Protein AF-A0A8B6FF79-F1 (afdb_monomer_lite)

InterPro domains:
  IPR000219 Dbl homology domain [PF00621] (37-132)
  IPR000219 Dbl homology domain [PS50010] (33-129)
  IPR035899 Dbl homology (DH) domain superfamily [G3DSA:1.20.900.10] (8-140)
  IPR035899 Dbl homology (DH) domain superfamily [SSF48065] (24-131)
  IPR051092 FYVE, RhoGEF and PH domain-containing [PTHR12673] (25-128)

Radius of gyration: 29.1 Å; chains: 1; bounding box: 54×32×96 Å

Structure (mmCIF, N/CA/C/O backbone):
data_AF-A0A8B6FF79-F1
#
_entry.id   AF-A0A8B6FF79-F1
#
loop_
_atom_site.group_PDB
_atom_site.id
_atom_site.type_symbol
_atom_site.label_atom_id
_atom_site.label_alt_id
_atom_site.label_comp_id
_atom_site.label_asym_id
_atom_site.label_entity_id
_atom_site.label_seq_id
_atom_site.pdbx_PDB_ins_code
_atom_site.Cartn_x
_atom_site.Cartn_y
_atom_site.Cartn_z
_atom_site.occupancy
_atom_site.B_iso_or_equiv
_atom_site.auth_seq_id
_atom_site.auth_comp_id
_atom_site.auth_asym_id
_atom_site.auth_atom_id
_atom_site.pdbx_PDB_model_num
ATOM 1 N N . MET A 1 1 ? -35.820 20.549 57.969 1.00 59.72 1 MET A N 1
ATOM 2 C CA . MET A 1 1 ? -34.373 20.675 57.682 1.00 59.72 1 MET A CA 1
ATOM 3 C C . MET A 1 1 ? -33.772 19.278 57.604 1.00 59.72 1 MET A C 1
ATOM 5 O O . MET A 1 1 ? -33.928 18.536 58.563 1.00 59.72 1 MET A O 1
ATOM 9 N N . LEU A 1 2 ? -33.159 18.884 56.480 1.00 57.50 2 LEU A N 1
ATOM 10 C CA . LEU A 1 2 ? -32.472 17.585 56.390 1.00 57.50 2 LEU A CA 1
ATOM 11 C C . LEU A 1 2 ? -31.304 17.547 57.382 1.00 57.50 2 LEU A C 1
ATOM 13 O O . LEU A 1 2 ? -30.502 18.480 57.424 1.00 57.50 2 LEU A O 1
ATOM 17 N N . THR A 1 3 ? -31.219 16.475 58.169 1.00 72.69 3 THR A N 1
ATOM 18 C CA . THR A 1 3 ? -30.138 16.265 59.138 1.00 72.69 3 THR A CA 1
ATOM 19 C C . THR A 1 3 ? -28.787 16.165 58.428 1.00 72.69 3 THR A C 1
ATOM 21 O O . THR A 1 3 ? -28.698 15.754 57.268 1.00 72.69 3 THR A O 1
ATOM 24 N N . THR A 1 4 ? -27.711 16.520 59.127 1.00 71.50 4 THR A N 1
ATOM 25 C CA . THR A 1 4 ? -26.344 16.576 58.581 1.00 71.50 4 THR A CA 1
ATOM 26 C C . THR A 1 4 ? -25.912 15.255 57.928 1.00 71.50 4 THR A C 1
ATOM 28 O O . THR A 1 4 ? -25.301 15.266 56.863 1.00 71.50 4 THR A O 1
ATOM 31 N N . ARG A 1 5 ? -26.321 14.108 58.496 1.00 73.19 5 ARG A N 1
ATOM 32 C CA . ARG A 1 5 ? -26.095 12.770 57.914 1.00 73.19 5 ARG A CA 1
ATOM 33 C C . ARG A 1 5 ? -26.855 12.542 56.604 1.00 73.19 5 ARG A C 1
ATOM 35 O O . ARG A 1 5 ? -26.298 11.969 55.674 1.00 73.19 5 ARG A O 1
ATOM 42 N N . SER A 1 6 ? -28.102 13.005 56.513 1.00 82.81 6 SER A N 1
ATOM 43 C CA . SER A 1 6 ? -28.916 12.845 55.302 1.00 82.81 6 SER A CA 1
ATOM 44 C C . SER A 1 6 ? -28.396 13.705 54.151 1.00 82.81 6 SER A C 1
ATOM 46 O O . SER A 1 6 ? -28.402 13.260 53.009 1.00 82.81 6 SER A O 1
ATOM 48 N N . ARG A 1 7 ? -27.896 14.913 54.447 1.00 84.62 7 ARG A N 1
ATOM 49 C CA . ARG A 1 7 ? -27.244 15.778 53.450 1.00 84.62 7 ARG A CA 1
ATOM 50 C C . ARG A 1 7 ? -25.952 15.165 52.911 1.00 84.62 7 ARG A C 1
ATOM 52 O O . ARG A 1 7 ? -25.743 15.177 51.705 1.00 84.62 7 ARG A O 1
ATOM 59 N N . PHE A 1 8 ? -25.118 14.595 53.783 1.00 87.69 8 PHE A N 1
ATOM 60 C CA . PHE A 1 8 ? -23.863 13.960 53.374 1.00 87.69 8 PHE A CA 1
ATOM 61 C C . PHE A 1 8 ? -24.088 12.758 52.441 1.00 87.69 8 PHE A C 1
ATOM 63 O O . PHE A 1 8 ? -23.394 12.620 51.439 1.00 87.69 8 PHE A O 1
ATOM 70 N N . LYS A 1 9 ? -25.101 11.928 52.727 1.00 88.81 9 LYS A N 1
ATOM 71 C CA . LYS A 1 9 ? -25.460 10.777 51.886 1.00 88.81 9 LYS A CA 1
ATOM 72 C C . LYS A 1 9 ? -25.866 11.200 50.468 1.00 88.81 9 LYS A C 1
ATOM 74 O O . LYS A 1 9 ? -25.313 10.681 49.506 1.00 88.81 9 LYS A O 1
ATOM 79 N N . VAL A 1 10 ? -26.757 12.188 50.354 1.00 90.50 10 VAL A N 1
ATOM 80 C CA . VAL A 1 10 ? -27.231 12.707 49.058 1.00 90.50 10 VAL A CA 1
ATOM 81 C C . VAL A 1 10 ? -26.086 13.309 48.238 1.00 90.50 10 VAL A C 1
ATOM 83 O O . VAL A 1 10 ? -25.988 13.057 47.042 1.00 90.50 10 VAL A O 1
ATOM 86 N N . LEU A 1 11 ? -25.182 14.071 48.864 1.00 89.94 11 LEU A N 1
ATOM 87 C CA . LEU A 1 11 ? -24.018 14.633 48.166 1.00 89.94 11 LEU A CA 1
ATOM 88 C C . LEU A 1 11 ? -23.093 13.545 47.607 1.00 89.94 11 LEU A C 1
ATOM 90 O O . LEU A 1 11 ? -22.574 13.695 46.503 1.00 89.94 11 LEU A O 1
ATOM 94 N N . ASN A 1 12 ? -22.905 12.451 48.347 1.00 92.19 12 ASN A N 1
ATOM 95 C CA . ASN A 1 12 ? -22.072 11.340 47.899 1.00 92.19 12 ASN A CA 1
ATOM 96 C C . ASN A 1 12 ? -22.719 10.567 46.736 1.00 92.19 12 ASN A C 1
ATOM 98 O O . ASN A 1 12 ? -22.035 10.234 45.776 1.00 92.19 12 ASN A O 1
ATOM 102 N N . GLU A 1 13 ? -24.035 10.341 46.782 1.00 92.81 13 GLU A N 1
ATOM 103 C CA . GLU A 1 13 ? -24.792 9.711 45.687 1.00 92.81 13 GLU A CA 1
ATOM 104 C C . GLU A 1 13 ? -24.722 10.547 44.399 1.00 92.81 13 GLU A C 1
ATOM 106 O O . GLU A 1 13 ? -24.430 10.012 43.332 1.00 92.81 13 GLU A O 1
ATOM 111 N N . ILE A 1 14 ? -24.885 11.872 44.499 1.00 92.12 14 ILE A N 1
ATOM 112 C CA . ILE A 1 14 ? -24.732 12.794 43.360 1.00 92.12 14 ILE A CA 1
ATOM 113 C C . ILE A 1 14 ? -23.299 12.753 42.807 1.00 92.12 14 ILE A C 1
ATOM 115 O O . ILE A 1 14 ? -23.098 12.780 41.593 1.00 92.12 14 ILE A O 1
ATOM 119 N N . ALA A 1 15 ? -22.284 12.684 43.673 1.00 91.75 15 ALA A N 1
ATOM 120 C CA . ALA A 1 15 ? -20.889 12.593 43.245 1.00 91.75 15 ALA A CA 1
ATOM 121 C C . ALA A 1 15 ? -20.589 11.268 42.523 1.00 91.75 15 ALA A C 1
ATOM 123 O O . ALA A 1 15 ? -19.890 11.272 41.509 1.00 91.75 15 ALA A O 1
ATOM 124 N N . GLN 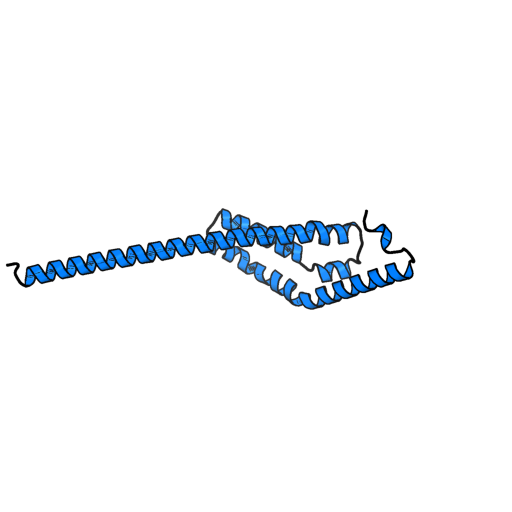A 1 16 ? -21.140 10.152 43.007 1.00 89.88 16 GLN A N 1
ATOM 125 C CA . GLN A 1 16 ? -21.017 8.842 42.364 1.00 89.88 16 GLN A CA 1
ATOM 126 C C . GLN A 1 16 ? -21.705 8.819 40.996 1.00 89.88 16 GLN A C 1
ATOM 128 O O . GLN A 1 16 ? -21.073 8.445 40.012 1.00 89.88 16 GLN A O 1
ATOM 133 N N . GLN A 1 17 ? -22.939 9.319 40.907 1.00 87.12 17 GLN A N 1
ATOM 134 C CA . GLN A 1 17 ? -23.677 9.410 39.644 1.00 87.12 17 GLN A CA 1
ATOM 135 C C . GLN A 1 17 ? -22.966 10.298 38.616 1.00 87.12 17 GLN A C 1
ATOM 137 O O . GLN A 1 17 ? -22.853 9.924 37.451 1.00 87.12 17 GLN A O 1
ATOM 142 N N . ASN A 1 18 ? -22.433 11.448 39.042 1.00 90.56 18 ASN A N 1
ATOM 143 C CA . ASN A 1 18 ? -21.643 12.310 38.164 1.00 90.56 18 ASN A CA 1
ATOM 144 C C . ASN A 1 18 ? -20.379 11.603 37.664 1.00 90.56 18 ASN A C 1
ATOM 146 O O . ASN A 1 18 ? -20.043 11.719 36.489 1.00 90.56 18 ASN A O 1
ATOM 150 N N . LYS A 1 19 ? -19.679 10.860 38.529 1.00 90.88 19 LYS A N 1
ATOM 151 C CA . LYS A 1 19 ? -18.479 10.112 38.139 1.00 90.88 19 LYS A CA 1
ATOM 152 C C . LYS A 1 19 ? -18.802 9.028 37.106 1.00 90.88 19 LYS A C 1
ATOM 154 O O . LYS A 1 19 ? -18.143 8.972 36.076 1.00 90.88 19 LYS A O 1
ATOM 159 N N . GLU A 1 20 ? -19.849 8.240 37.332 1.00 86.94 20 GLU A N 1
ATOM 160 C CA . GLU A 1 20 ? -20.304 7.208 36.390 1.00 86.94 20 GLU A CA 1
ATOM 161 C C . GLU A 1 20 ? -20.744 7.811 35.044 1.00 86.94 20 GLU A C 1
ATOM 163 O O . GLU A 1 20 ? -20.401 7.294 33.978 1.00 86.94 20 GLU A O 1
ATOM 168 N N . GLN A 1 21 ? -21.440 8.951 35.058 1.00 86.69 21 GLN A N 1
ATOM 169 C CA . GLN A 1 21 ? -21.781 9.686 33.835 1.00 86.69 21 GLN A CA 1
ATOM 170 C C . GLN A 1 21 ? -20.541 10.215 33.099 1.00 86.69 21 GLN A C 1
ATOM 172 O O . GLN A 1 21 ? -20.480 10.167 31.872 1.00 86.69 21 GLN A O 1
ATOM 177 N N . ILE A 1 22 ? -19.528 10.703 33.816 1.00 87.56 22 ILE A N 1
ATOM 178 C CA . ILE A 1 22 ? -18.276 11.169 33.207 1.00 87.56 22 ILE A CA 1
ATOM 179 C C . ILE A 1 22 ? -17.497 9.997 32.593 1.00 87.56 22 ILE A C 1
ATOM 181 O O . ILE A 1 22 ? -17.007 10.119 31.465 1.00 87.56 22 ILE A O 1
ATOM 185 N N . ASP A 1 23 ? -17.409 8.863 33.289 1.00 87.44 23 ASP A N 1
ATOM 186 C CA . ASP A 1 23 ? -16.686 7.673 32.828 1.00 87.44 23 ASP A CA 1
ATOM 187 C C . ASP A 1 23 ? -17.352 7.073 31.577 1.00 87.44 23 ASP A C 1
ATOM 189 O O . ASP A 1 23 ? -16.679 6.814 30.576 1.00 87.44 23 ASP A O 1
ATOM 193 N N . THR A 1 24 ? -18.684 6.957 31.567 1.00 89.62 24 THR A N 1
ATOM 194 C CA . THR A 1 24 ? -19.450 6.474 30.399 1.00 89.62 24 THR A CA 1
ATOM 195 C C . THR A 1 24 ? -19.285 7.381 29.179 1.00 89.62 24 THR A C 1
ATOM 197 O O . THR A 1 24 ? -18.956 6.901 28.092 1.00 89.62 24 THR A O 1
ATOM 200 N N . VAL A 1 25 ? -19.406 8.703 29.345 1.00 89.31 25 VAL A N 1
ATOM 201 C CA . VAL A 1 25 ? -19.178 9.675 28.259 1.00 89.31 25 VAL A CA 1
ATOM 202 C C . VAL A 1 25 ? -17.737 9.611 27.738 1.00 89.31 25 VAL A C 1
ATOM 204 O O . VAL A 1 25 ? -17.491 9.816 26.543 1.00 89.31 25 VAL A O 1
ATOM 207 N N . THR A 1 26 ? -16.765 9.339 28.609 1.00 90.81 26 THR A N 1
ATOM 208 C CA . THR A 1 26 ? -15.350 9.224 28.230 1.00 90.81 26 THR A CA 1
ATOM 209 C C . THR A 1 26 ? -15.095 7.963 27.406 1.00 90.81 26 THR A C 1
ATOM 211 O O . THR A 1 26 ? -14.458 8.048 26.351 1.00 90.81 26 THR A O 1
ATOM 214 N N . GLU A 1 27 ? -15.657 6.824 27.809 1.00 91.69 27 GLU A N 1
ATOM 215 C CA . GLU A 1 27 ? -15.562 5.573 27.051 1.00 91.69 27 GLU A CA 1
ATOM 216 C C . GLU A 1 27 ? -16.297 5.651 25.707 1.00 91.69 27 GLU A C 1
ATOM 218 O O . GLU A 1 27 ? -15.749 5.248 24.680 1.00 91.69 27 GLU A O 1
ATOM 223 N N . GLU A 1 28 ? -17.469 6.286 25.639 1.00 92.69 28 GLU A N 1
ATOM 224 C CA . GLU A 1 28 ? -18.151 6.525 24.362 1.00 92.69 28 GLU A CA 1
ATOM 225 C C . GLU A 1 28 ? -17.314 7.377 23.400 1.00 92.69 28 GLU A C 1
ATOM 227 O O . GLU A 1 28 ? -17.248 7.104 22.196 1.00 92.69 28 GLU A O 1
ATOM 232 N N . LYS A 1 29 ? -16.658 8.428 23.909 1.00 94.12 29 LYS A N 1
ATOM 233 C CA . LYS A 1 29 ? -15.752 9.262 23.106 1.00 94.12 29 LYS A CA 1
ATOM 234 C C . LYS A 1 29 ? -14.557 8.451 22.611 1.00 94.12 29 LYS A C 1
ATOM 236 O O . LYS A 1 29 ? -14.173 8.600 21.447 1.00 94.12 29 LYS A O 1
ATOM 241 N N . ARG A 1 30 ? -13.978 7.602 23.462 1.00 94.81 30 ARG A N 1
ATOM 242 C CA . ARG A 1 30 ? -12.867 6.712 23.105 1.00 94.81 30 ARG A CA 1
ATOM 243 C C . ARG A 1 30 ? -13.282 5.718 22.026 1.00 94.81 30 ARG A C 1
ATOM 245 O O . ARG A 1 30 ? -12.571 5.572 21.033 1.00 94.81 30 ARG A O 1
ATOM 252 N N . GLU A 1 31 ? -14.461 5.126 22.159 1.00 94.56 31 GLU A N 1
ATOM 253 C CA . GLU A 1 31 ? -15.003 4.173 21.197 1.00 94.56 31 GLU A CA 1
ATOM 254 C C . GLU A 1 31 ? -15.279 4.821 19.837 1.00 94.56 31 GLU A C 1
ATOM 256 O O . GLU A 1 31 ? -14.917 4.275 18.793 1.00 94.56 31 GLU A O 1
ATOM 261 N N . LYS A 1 32 ? -15.853 6.029 19.829 1.00 95.69 32 LYS A N 1
ATOM 262 C CA . LYS A 1 32 ? -16.064 6.808 18.598 1.00 95.69 32 LYS A CA 1
ATOM 263 C C . LYS A 1 32 ? -14.743 7.112 17.892 1.00 95.69 32 LYS A C 1
ATOM 265 O O . LYS A 1 32 ? -14.654 6.953 16.675 1.00 95.69 32 LYS A O 1
ATOM 270 N N . ARG A 1 33 ? -13.710 7.514 18.642 1.00 95.56 33 ARG A N 1
ATOM 271 C CA . ARG A 1 33 ? -12.364 7.752 18.091 1.00 95.56 33 ARG A CA 1
ATOM 272 C C . ARG A 1 33 ? -11.761 6.475 17.522 1.00 95.56 33 ARG A C 1
ATOM 274 O O . ARG A 1 33 ? -11.266 6.507 16.402 1.00 95.56 33 ARG A O 1
ATOM 281 N N . ARG A 1 34 ? -11.867 5.359 18.246 1.00 94.75 34 ARG A N 1
ATOM 282 C CA . ARG A 1 34 ? -11.402 4.047 17.786 1.00 94.75 34 ARG A CA 1
ATOM 283 C C . ARG A 1 34 ? -12.049 3.683 16.453 1.00 94.75 34 ARG A C 1
ATOM 285 O O . ARG A 1 34 ? -11.336 3.476 15.483 1.00 94.75 34 ARG A O 1
ATOM 292 N N . LYS A 1 35 ? -13.381 3.711 16.362 1.00 94.75 35 LYS A N 1
ATOM 293 C CA . LYS A 1 35 ? -14.107 3.417 15.113 1.00 94.75 35 LYS A CA 1
ATOM 294 C C . LYS A 1 35 ? -13.701 4.331 13.955 1.00 94.75 35 LYS A C 1
ATOM 296 O O . LYS A 1 35 ? -13.625 3.865 12.824 1.00 94.75 35 LYS A O 1
ATOM 301 N N . LYS A 1 36 ? -13.437 5.614 14.227 1.00 96.56 36 LYS A N 1
ATOM 302 C CA . LYS A 1 36 ? -12.969 6.560 13.207 1.00 96.56 36 LYS A CA 1
ATOM 303 C C . LYS A 1 36 ? -11.601 6.156 12.653 1.00 96.56 36 LYS A C 1
ATOM 305 O O . LYS A 1 36 ? -11.473 6.049 11.443 1.00 96.56 36 LYS A O 1
ATOM 310 N N . VAL A 1 37 ? -10.629 5.892 13.527 1.00 95.69 37 VAL A N 1
ATOM 311 C CA . VAL A 1 37 ? -9.268 5.487 13.128 1.00 95.69 37 VAL A CA 1
ATOM 312 C C . VAL A 1 37 ? -9.291 4.172 12.352 1.00 95.69 37 VAL A C 1
ATOM 314 O O . VAL A 1 37 ? -8.634 4.052 11.330 1.00 95.69 37 VAL A O 1
ATOM 317 N N . ILE A 1 38 ? -10.089 3.203 12.808 1.00 94.88 38 ILE A N 1
ATOM 318 C CA . ILE A 1 38 ? -10.263 1.912 12.129 1.00 94.88 38 ILE A CA 1
ATOM 319 C C . ILE A 1 38 ? -10.780 2.103 10.698 1.00 94.88 38 ILE A C 1
ATOM 321 O O . ILE A 1 38 ? -10.266 1.490 9.768 1.00 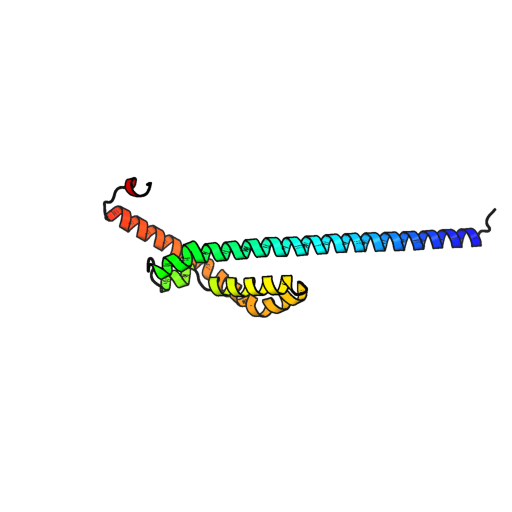94.88 38 ILE A O 1
ATOM 325 N N . ARG A 1 39 ? -11.787 2.964 10.520 1.00 94.94 39 ARG A N 1
ATOM 326 C CA . ARG A 1 39 ? -12.345 3.258 9.198 1.00 94.94 39 ARG A CA 1
ATOM 327 C C . ARG A 1 39 ? -11.328 3.950 8.297 1.00 94.94 39 ARG A C 1
ATOM 329 O O . ARG A 1 39 ? -11.168 3.541 7.158 1.00 94.94 39 ARG A O 1
ATOM 336 N N . GLU A 1 40 ? -10.656 4.971 8.820 1.00 97.12 40 GLU A N 1
ATOM 337 C CA . GLU A 1 40 ? -9.633 5.715 8.085 1.00 97.12 40 GLU A CA 1
ATOM 338 C C . GLU A 1 40 ? -8.524 4.779 7.605 1.00 97.12 40 GLU A C 1
ATOM 340 O O . GLU A 1 40 ? -8.224 4.770 6.419 1.00 97.12 40 GLU A O 1
ATOM 345 N N . LEU A 1 41 ? -8.015 3.915 8.490 1.00 95.69 41 LEU A N 1
ATOM 346 C CA . LEU A 1 41 ? -7.002 2.917 8.153 1.00 95.69 41 LEU A CA 1
ATOM 347 C C . LEU A 1 41 ? -7.443 2.027 6.984 1.00 95.69 41 LEU A C 1
ATOM 349 O O . LEU A 1 41 ? -6.683 1.817 6.043 1.00 95.69 41 LEU A O 1
ATOM 353 N N . PHE A 1 42 ? -8.684 1.545 7.021 1.00 95.00 42 PHE A N 1
ATOM 354 C CA . PHE A 1 42 ? -9.238 0.695 5.972 1.00 95.00 42 PHE A CA 1
ATOM 355 C C . PHE A 1 42 ? -9.385 1.426 4.626 1.00 95.00 42 PHE A C 1
ATOM 357 O O . PHE A 1 42 ? -9.036 0.892 3.572 1.00 95.00 42 PHE A O 1
ATOM 364 N N . GLU A 1 43 ? -9.881 2.663 4.650 1.00 96.12 43 GLU A N 1
ATOM 365 C CA . GLU A 1 43 ? -10.034 3.500 3.454 1.00 96.12 43 GLU A CA 1
ATOM 366 C C . GLU A 1 43 ? -8.673 3.851 2.835 1.00 96.12 43 GLU A C 1
ATOM 368 O O . GLU A 1 43 ? -8.496 3.770 1.611 1.00 96.12 43 GLU A O 1
ATOM 373 N N . THR A 1 44 ? -7.689 4.190 3.670 1.00 97.25 44 THR A N 1
ATOM 374 C CA . THR A 1 44 ? -6.330 4.479 3.211 1.00 97.25 44 THR A CA 1
ATOM 375 C C . THR A 1 44 ? -5.636 3.233 2.673 1.00 97.25 44 THR A C 1
ATOM 377 O O . THR A 1 44 ? -4.965 3.328 1.647 1.00 97.25 44 THR A O 1
ATOM 380 N N . GLU A 1 45 ? -5.855 2.060 3.276 1.00 96.38 45 GLU A N 1
ATOM 381 C CA . GLU A 1 45 ? -5.285 0.797 2.793 1.00 96.38 45 GLU A CA 1
ATOM 382 C C . GLU A 1 45 ? -5.837 0.427 1.413 1.00 96.38 45 GLU A C 1
ATOM 384 O O . GLU A 1 45 ? -5.088 0.098 0.495 1.00 96.38 45 GLU A O 1
ATOM 389 N N . LYS A 1 46 ? -7.152 0.568 1.214 1.00 95.94 46 LYS A N 1
ATOM 390 C CA . LYS A 1 46 ? -7.779 0.339 -0.094 1.00 95.94 46 LYS A CA 1
ATOM 391 C C . LYS A 1 46 ? -7.186 1.246 -1.175 1.00 95.94 46 LYS A C 1
ATOM 393 O O . LYS A 1 46 ? -6.965 0.814 -2.305 1.00 95.94 46 LYS A O 1
ATOM 398 N N . THR A 1 47 ? -6.932 2.503 -0.823 1.00 97.75 47 THR A N 1
ATOM 399 C CA . THR A 1 47 ? -6.313 3.476 -1.730 1.00 97.75 47 THR A CA 1
ATOM 400 C C . THR A 1 47 ? -4.873 3.080 -2.062 1.00 97.75 47 THR A C 1
ATOM 402 O O . THR A 1 47 ? -4.476 3.129 -3.225 1.00 97.75 47 THR A O 1
ATOM 405 N N . TYR A 1 48 ? -4.107 2.631 -1.067 1.00 97.31 48 TYR A N 1
ATOM 406 C CA . TYR A 1 48 ? -2.745 2.137 -1.251 1.00 97.31 48 TYR A CA 1
ATOM 407 C C . TYR A 1 48 ? -2.686 0.908 -2.171 1.00 97.31 48 TYR A C 1
ATOM 409 O O . TYR A 1 48 ? -1.916 0.903 -3.133 1.00 97.31 48 TYR A O 1
ATOM 417 N N . LEU A 1 49 ? -3.555 -0.083 -1.958 1.00 96.94 49 LEU A N 1
ATOM 418 C CA . LEU A 1 49 ? -3.664 -1.264 -2.819 1.00 96.94 49 LEU A CA 1
ATOM 419 C C . LEU A 1 49 ? -4.022 -0.919 -4.261 1.00 96.94 49 LEU A C 1
ATOM 421 O O . LEU A 1 49 ? -3.432 -1.473 -5.188 1.00 96.94 49 LEU A O 1
ATOM 425 N N . ASN A 1 50 ? -4.940 0.028 -4.455 1.00 96.88 50 ASN A N 1
ATOM 426 C CA . ASN A 1 50 ? -5.273 0.526 -5.783 1.00 96.88 50 ASN A CA 1
ATOM 427 C C . ASN A 1 50 ? -4.056 1.185 -6.453 1.00 96.88 50 ASN A C 1
ATOM 429 O O . ASN A 1 50 ? -3.806 0.951 -7.629 1.00 96.88 50 ASN A O 1
ATOM 433 N N . HIS A 1 51 ? -3.250 1.969 -5.728 1.00 97.44 51 HIS A N 1
ATOM 434 C CA . HIS A 1 51 ? -2.021 2.532 -6.298 1.00 97.44 51 HIS A CA 1
ATOM 435 C C . HIS A 1 51 ? -1.021 1.452 -6.720 1.00 97.44 51 HIS A C 1
ATOM 437 O O . HIS A 1 51 ? -0.463 1.540 -7.811 1.00 97.44 51 HIS A O 1
ATOM 443 N N . LEU A 1 52 ? -0.821 0.424 -5.896 1.00 96.81 52 LEU A N 1
ATOM 444 C CA . LEU A 1 52 ? 0.036 -0.710 -6.243 1.00 96.81 52 LEU A CA 1
ATOM 445 C C . LEU A 1 52 ? -0.482 -1.462 -7.481 1.00 96.81 52 LEU A C 1
ATOM 447 O O . LEU A 1 52 ? 0.299 -1.793 -8.371 1.00 96.81 52 LEU A O 1
ATOM 451 N N . GLU A 1 53 ? -1.797 -1.663 -7.589 1.00 95.88 53 GLU A N 1
ATOM 452 C CA . GLU A 1 53 ? -2.421 -2.269 -8.769 1.00 95.88 53 GLU A CA 1
ATOM 453 C C . GLU A 1 53 ? -2.209 -1.416 -10.028 1.00 95.88 53 GLU A C 1
ATOM 455 O O . GLU A 1 53 ? -1.878 -1.951 -11.086 1.00 95.88 53 GLU A O 1
ATOM 460 N N . LEU A 1 54 ? -2.346 -0.090 -9.927 1.00 96.75 54 LEU A N 1
ATOM 461 C CA . LEU A 1 54 ? -2.084 0.827 -11.038 1.00 96.75 54 LEU A CA 1
ATOM 462 C C . LEU A 1 54 ? -0.619 0.765 -11.486 1.00 96.75 54 LEU A C 1
ATOM 464 O O . LEU A 1 54 ? -0.359 0.729 -12.690 1.00 96.75 54 LEU A O 1
ATOM 468 N N . VAL A 1 55 ? 0.325 0.715 -10.539 1.00 95.88 55 VAL A N 1
ATOM 469 C CA . VAL A 1 55 ? 1.753 0.541 -10.845 1.00 95.88 55 VAL A CA 1
ATOM 470 C C . VAL A 1 55 ? 1.975 -0.767 -11.598 1.00 95.88 55 VAL A C 1
ATOM 472 O O . VAL A 1 55 ? 2.615 -0.766 -12.650 1.00 95.88 55 VAL A O 1
ATOM 475 N N . ASN A 1 56 ? 1.389 -1.863 -11.117 1.00 94.00 56 ASN A N 1
ATOM 476 C CA . ASN A 1 56 ? 1.525 -3.158 -11.766 1.00 94.00 56 ASN A CA 1
ATOM 477 C C . ASN A 1 56 ? 0.929 -3.155 -13.187 1.00 94.00 56 ASN A C 1
ATOM 479 O O . ASN A 1 56 ? 1.585 -3.511 -14.165 1.00 94.00 56 ASN A O 1
ATOM 483 N N . LYS A 1 57 ? -0.316 -2.689 -13.318 1.00 94.31 57 LYS A N 1
ATOM 484 C CA . LYS A 1 57 ? -1.094 -2.729 -14.560 1.00 94.31 57 LYS A CA 1
ATOM 485 C C . LYS A 1 57 ? -0.518 -1.854 -15.668 1.00 94.31 57 LYS A C 1
ATOM 487 O O . LYS A 1 57 ? -0.563 -2.253 -16.830 1.00 94.31 57 LYS A O 1
ATOM 492 N N . TYR A 1 58 ? -0.046 -0.655 -15.333 1.00 95.06 58 TYR A N 1
ATOM 493 C CA . TYR A 1 58 ? 0.372 0.332 -16.333 1.00 95.06 58 TYR A CA 1
ATOM 494 C C . TYR A 1 58 ? 1.885 0.427 -16.515 1.00 95.06 58 TYR A C 1
ATOM 496 O O . TYR A 1 58 ? 2.318 0.917 -17.556 1.00 95.06 58 TYR A O 1
ATOM 504 N N . PHE A 1 59 ? 2.684 -0.058 -15.561 1.00 93.25 59 PHE A N 1
ATOM 505 C CA . PHE A 1 59 ? 4.141 0.049 -15.629 1.00 93.25 59 PHE A CA 1
ATOM 506 C C . PHE A 1 59 ? 4.822 -1.314 -15.554 1.00 93.25 59 PHE A C 1
ATOM 508 O O . PHE A 1 59 ? 5.434 -1.713 -16.538 1.00 93.25 59 PHE A O 1
ATOM 515 N N . ASP A 1 60 ? 4.689 -2.047 -14.448 1.00 92.56 60 ASP A N 1
ATOM 516 C CA . ASP A 1 60 ? 5.414 -3.312 -14.238 1.00 92.56 60 ASP A CA 1
ATOM 517 C C . ASP A 1 60 ? 5.129 -4.329 -15.360 1.00 92.56 60 ASP A C 1
ATOM 519 O O . ASP A 1 60 ? 6.028 -4.715 -16.119 1.00 92.56 60 ASP A O 1
ATOM 523 N N . PHE A 1 61 ? 3.851 -4.680 -15.538 1.00 91.88 61 PHE A N 1
ATOM 524 C CA . PHE A 1 61 ? 3.420 -5.677 -16.509 1.00 91.88 61 PHE A CA 1
ATOM 525 C C . PHE A 1 61 ? 3.710 -5.253 -17.958 1.00 91.88 61 PHE A C 1
ATOM 527 O O . PHE A 1 61 ? 4.335 -6.037 -18.676 1.00 91.88 61 PHE A O 1
ATOM 534 N N . PRO A 1 62 ? 3.346 -4.039 -18.428 1.00 92.81 62 PRO A N 1
ATOM 535 C CA . PRO A 1 62 ? 3.631 -3.637 -19.804 1.00 92.81 62 PRO A CA 1
ATOM 536 C C . PRO A 1 62 ? 5.126 -3.519 -20.113 1.00 92.81 62 PRO A C 1
ATOM 538 O O . PRO A 1 62 ? 5.526 -3.849 -21.229 1.00 92.81 62 PRO A O 1
ATOM 541 N N . LEU A 1 63 ? 5.956 -3.069 -19.164 1.00 90.81 63 LEU A N 1
ATOM 542 C CA . LEU A 1 63 ? 7.403 -2.953 -19.378 1.00 90.81 63 LEU A CA 1
ATOM 543 C C . LEU A 1 63 ? 8.064 -4.326 -19.502 1.00 90.81 63 LEU A C 1
ATOM 545 O O . LEU A 1 63 ? 8.938 -4.500 -20.355 1.00 90.81 63 LEU A O 1
ATOM 549 N N . ARG A 1 64 ? 7.620 -5.298 -18.698 1.00 88.88 64 ARG A N 1
ATOM 550 C CA . ARG A 1 64 ? 8.107 -6.678 -18.751 1.00 88.88 64 ARG A CA 1
ATOM 551 C C . ARG A 1 64 ? 7.602 -7.426 -19.981 1.00 88.88 64 ARG A C 1
ATOM 553 O O . ARG A 1 64 ? 8.395 -8.020 -20.703 1.00 88.88 64 ARG A O 1
ATOM 560 N N . PHE A 1 65 ? 6.296 -7.376 -20.246 1.00 90.81 65 PHE A N 1
ATOM 561 C CA . PHE A 1 65 ? 5.653 -8.120 -21.335 1.00 90.81 65 PHE A CA 1
ATOM 562 C C . PHE A 1 65 ? 6.128 -7.667 -22.719 1.00 90.81 65 PHE A C 1
ATOM 564 O O . PHE A 1 65 ? 6.378 -8.498 -23.587 1.00 90.81 65 PHE A O 1
ATOM 571 N N . ASN A 1 66 ? 6.290 -6.356 -22.920 1.00 90.06 66 ASN A N 1
ATOM 572 C CA . ASN A 1 66 ? 6.775 -5.803 -24.187 1.00 90.06 66 ASN A CA 1
ATOM 573 C C . ASN A 1 66 ? 8.313 -5.779 -24.282 1.00 90.06 66 ASN A C 1
ATOM 575 O O . ASN A 1 66 ? 8.845 -5.229 -25.245 1.00 90.06 66 ASN A O 1
ATOM 579 N N . CYS A 1 67 ? 9.024 -6.323 -23.284 1.00 86.25 67 CYS A N 1
ATOM 580 C CA . CYS A 1 67 ? 10.487 -6.335 -23.200 1.00 86.25 67 CYS A CA 1
ATOM 581 C C . CYS A 1 67 ? 11.124 -4.951 -23.442 1.00 86.25 67 CYS A C 1
ATOM 583 O O . CYS A 1 67 ? 12.158 -4.838 -24.099 1.00 86.25 67 CYS A O 1
ATOM 585 N N . LEU A 1 68 ? 10.493 -3.888 -22.925 1.00 84.56 68 LEU A N 1
ATOM 586 C CA . LEU A 1 68 ? 10.932 -2.502 -23.151 1.00 84.56 68 LEU A CA 1
ATOM 587 C C . LEU A 1 68 ? 12.204 -2.162 -22.376 1.00 84.56 68 LEU A C 1
ATOM 589 O O . LEU A 1 68 ? 12.940 -1.253 -22.754 1.00 84.56 68 LEU A O 1
ATOM 593 N N . ILE A 1 69 ? 12.456 -2.893 -21.293 1.00 87.06 69 ILE A N 1
ATOM 594 C CA . ILE A 1 69 ? 13.667 -2.786 -20.492 1.00 87.06 69 ILE A CA 1
ATOM 595 C C . ILE A 1 69 ? 14.218 -4.186 -20.195 1.00 87.06 69 ILE A C 1
ATOM 597 O O . ILE A 1 69 ? 13.442 -5.135 -20.073 1.00 87.06 69 ILE A O 1
ATOM 601 N N . PRO A 1 70 ? 15.545 -4.334 -20.047 1.00 89.75 70 PRO A N 1
ATOM 602 C CA . PRO A 1 70 ? 16.150 -5.592 -19.625 1.00 89.75 70 PRO A CA 1
ATOM 603 C C . PRO A 1 70 ? 15.637 -6.068 -18.257 1.00 89.75 70 PRO A C 1
ATOM 605 O O . PRO A 1 70 ? 15.489 -5.259 -17.337 1.00 89.75 70 PRO A O 1
ATOM 608 N N . ASP A 1 71 ? 15.466 -7.381 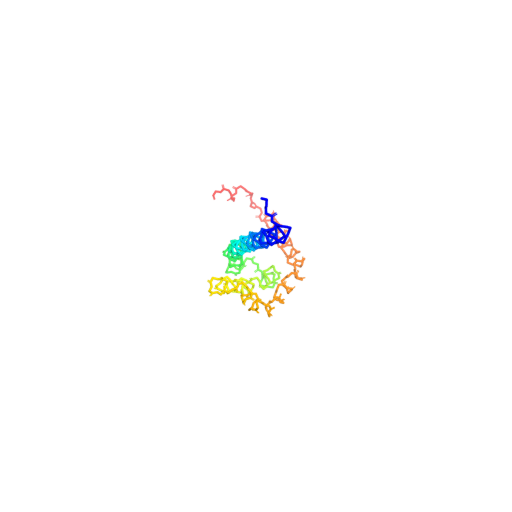-18.082 1.00 89.88 71 ASP A N 1
ATOM 609 C CA . ASP A 1 71 ? 14.933 -7.983 -16.846 1.00 89.88 71 ASP A CA 1
ATOM 610 C C . ASP A 1 71 ? 15.724 -7.603 -15.582 1.00 89.88 71 ASP A C 1
ATOM 612 O O . ASP A 1 71 ? 15.159 -7.437 -14.500 1.00 89.88 71 ASP A O 1
ATOM 616 N N . ASN A 1 72 ? 17.044 -7.424 -15.701 1.00 90.88 72 ASN A N 1
ATOM 617 C CA . ASN A 1 72 ? 17.897 -7.006 -14.586 1.00 90.88 72 ASN A CA 1
ATOM 618 C C . ASN A 1 72 ? 17.645 -5.551 -14.157 1.00 90.88 72 ASN A C 1
ATOM 620 O O . ASN A 1 72 ? 17.850 -5.222 -12.991 1.00 90.88 72 ASN A O 1
ATOM 624 N N . ILE A 1 73 ? 17.244 -4.678 -15.084 1.00 91.00 73 ILE A N 1
ATOM 625 C CA . ILE A 1 73 ? 16.860 -3.291 -14.802 1.00 91.00 73 ILE A CA 1
ATOM 626 C C . ILE A 1 73 ? 15.426 -3.260 -14.282 1.00 91.00 73 ILE A C 1
ATOM 628 O O . ILE A 1 73 ? 15.179 -2.637 -13.255 1.00 91.00 73 ILE A O 1
ATOM 632 N N . HIS A 1 74 ? 14.518 -4.005 -14.912 1.00 93.06 74 HIS A N 1
ATOM 633 C CA . HIS A 1 74 ? 13.140 -4.179 -14.451 1.00 93.06 74 HIS A CA 1
ATOM 634 C C . HIS A 1 74 ? 13.081 -4.613 -12.980 1.00 93.06 74 HIS A C 1
ATOM 636 O O . HIS A 1 74 ? 12.508 -3.909 -12.148 1.00 93.06 74 HIS A O 1
ATOM 642 N N . SER A 1 75 ? 13.801 -5.683 -12.633 1.00 92.19 75 SER A N 1
ATOM 643 C CA . SER A 1 75 ? 13.859 -6.208 -11.263 1.00 92.19 75 SER A CA 1
ATOM 644 C C . SER A 1 75 ? 14.455 -5.208 -10.267 1.00 92.19 75 SER A C 1
ATOM 646 O O . SER A 1 75 ? 14.097 -5.220 -9.094 1.00 92.19 75 SER A O 1
ATOM 648 N N . LYS A 1 76 ? 15.361 -4.321 -10.704 1.00 93.06 76 LYS A N 1
ATOM 649 C CA . LYS A 1 76 ? 15.904 -3.252 -9.850 1.00 93.06 76 LYS A CA 1
ATOM 650 C C . LYS A 1 76 ? 14.908 -2.124 -9.625 1.00 93.06 76 LYS A C 1
ATOM 652 O O . LYS A 1 76 ? 14.949 -1.518 -8.563 1.00 93.06 76 LYS A O 1
ATOM 657 N N . ILE A 1 77 ? 14.064 -1.824 -10.607 1.00 93.88 77 ILE A N 1
ATOM 658 C CA . ILE A 1 77 ? 13.084 -0.738 -10.535 1.00 93.88 77 ILE A CA 1
ATOM 659 C C . ILE A 1 77 ? 11.892 -1.154 -9.669 1.00 93.88 77 ILE A C 1
ATOM 661 O O . ILE A 1 77 ? 11.531 -0.434 -8.742 1.00 93.88 77 ILE A O 1
ATOM 665 N N . PHE A 1 78 ? 11.306 -2.318 -9.953 1.00 94.38 78 PHE A N 1
ATOM 666 C CA . PHE A 1 78 ? 10.086 -2.788 -9.288 1.00 94.38 78 PHE A CA 1
ATOM 667 C C . PHE A 1 78 ? 10.364 -3.647 -8.050 1.00 94.38 78 PHE A C 1
ATOM 669 O O . PHE A 1 78 ? 9.521 -3.732 -7.158 1.00 94.38 78 PHE A O 1
ATOM 676 N N . GLY A 1 79 ? 11.555 -4.243 -7.935 1.00 93.94 79 GLY A N 1
ATOM 677 C CA . GLY A 1 79 ? 11.947 -5.021 -6.762 1.00 93.94 79 GLY A CA 1
ATOM 678 C C . GLY A 1 79 ? 10.932 -6.113 -6.428 1.00 93.94 79 GLY A C 1
ATOM 679 O O . GLY A 1 79 ? 10.552 -6.916 -7.274 1.00 93.94 79 GLY A O 1
ATOM 680 N N . ASN A 1 80 ? 10.491 -6.132 -5.174 1.00 94.44 80 ASN A N 1
ATOM 681 C CA . ASN A 1 80 ? 9.485 -7.054 -4.654 1.00 94.44 80 ASN A CA 1
ATOM 682 C C . ASN A 1 80 ? 8.101 -6.398 -4.463 1.00 94.44 80 ASN A C 1
ATOM 684 O O . ASN A 1 80 ? 7.370 -6.768 -3.543 1.00 94.44 80 ASN A O 1
ATOM 688 N N . ILE A 1 81 ? 7.735 -5.421 -5.301 1.00 94.44 81 ILE A N 1
ATOM 689 C CA . ILE A 1 81 ? 6.458 -4.697 -5.185 1.00 94.44 81 ILE A CA 1
ATOM 690 C C . ILE A 1 81 ? 5.227 -5.607 -5.331 1.00 94.44 81 ILE A C 1
ATOM 692 O O . ILE A 1 81 ? 4.237 -5.403 -4.632 1.00 94.44 81 ILE A O 1
ATOM 696 N N . GLU A 1 82 ? 5.305 -6.649 -6.164 1.00 92.62 82 GLU A N 1
ATOM 697 C CA . GLU A 1 82 ? 4.235 -7.643 -6.337 1.00 92.62 82 GLU A CA 1
ATOM 698 C C . GLU A 1 82 ? 3.949 -8.392 -5.025 1.00 92.62 82 GLU A C 1
ATOM 700 O O . GLU A 1 82 ? 2.806 -8.472 -4.584 1.00 92.62 82 GLU A O 1
ATOM 705 N N . GLN A 1 83 ? 5.000 -8.829 -4.322 1.00 94.94 83 GLN A N 1
ATOM 706 C CA . GLN A 1 83 ? 4.876 -9.498 -3.019 1.00 94.94 83 GLN A CA 1
ATOM 707 C C . GLN A 1 83 ? 4.283 -8.565 -1.957 1.00 94.94 83 GLN A C 1
ATOM 709 O O . GLN A 1 83 ? 3.499 -8.991 -1.111 1.00 94.94 83 GLN A O 1
ATOM 714 N N . ILE A 1 84 ? 4.651 -7.279 -1.995 1.00 96.56 84 ILE A N 1
ATOM 715 C CA . ILE A 1 84 ? 4.049 -6.266 -1.126 1.00 96.56 84 ILE A CA 1
ATOM 716 C C . ILE A 1 84 ? 2.552 -6.164 -1.428 1.00 96.56 84 ILE A C 1
ATOM 718 O O . ILE A 1 84 ? 1.747 -6.211 -0.500 1.00 96.56 84 ILE A O 1
ATOM 722 N N . TRP A 1 85 ? 2.150 -6.078 -2.695 1.00 95.94 85 TRP A N 1
ATOM 723 C CA . TRP A 1 85 ? 0.736 -6.028 -3.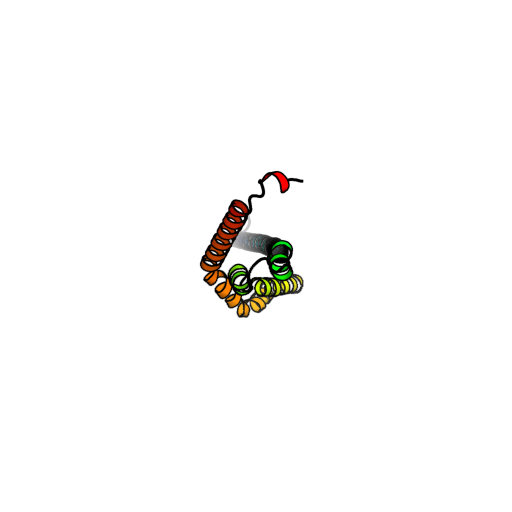067 1.00 95.94 85 TRP A CA 1
ATOM 724 C C . TRP A 1 85 ? -0.050 -7.251 -2.571 1.00 95.94 85 TRP A C 1
ATOM 726 O O . TRP A 1 85 ? -1.096 -7.078 -1.946 1.00 95.94 85 TRP A O 1
ATOM 736 N N . GLU A 1 86 ? 0.468 -8.467 -2.754 1.00 95.06 86 GLU A N 1
ATOM 737 C CA . GLU A 1 86 ? -0.183 -9.707 -2.298 1.00 95.06 86 GLU A CA 1
ATOM 738 C C . GLU A 1 86 ? -0.400 -9.739 -0.778 1.00 95.06 86 GLU A C 1
ATOM 740 O O . GLU A 1 86 ? -1.488 -10.076 -0.294 1.00 95.06 86 GLU A O 1
ATOM 745 N N . VAL A 1 87 ? 0.620 -9.347 -0.011 1.00 96.25 87 VAL A N 1
ATOM 746 C CA . VAL A 1 87 ? 0.542 -9.315 1.453 1.00 96.25 87 VAL A CA 1
ATOM 747 C C . VAL A 1 87 ? -0.465 -8.269 1.928 1.00 96.25 87 VAL A C 1
ATOM 749 O O . VAL A 1 87 ? -1.270 -8.564 2.814 1.00 96.25 87 VAL A O 1
ATOM 752 N N . ASN A 1 88 ? -0.477 -7.073 1.331 1.00 96.00 88 ASN A N 1
ATOM 753 C CA . ASN A 1 88 ? -1.448 -6.032 1.693 1.00 96.00 88 ASN A CA 1
ATOM 754 C C . ASN A 1 88 ? -2.876 -6.412 1.288 1.00 96.00 88 ASN A C 1
ATOM 756 O O . ASN A 1 88 ? -3.821 -6.119 2.017 1.00 96.00 88 ASN A O 1
ATOM 760 N N . LYS A 1 89 ? -3.053 -7.117 0.166 1.00 95.75 89 LYS A N 1
ATOM 761 C CA . LYS A 1 89 ? -4.366 -7.614 -0.253 1.00 95.75 89 LYS A CA 1
ATOM 762 C C . LYS A 1 89 ? -4.911 -8.596 0.779 1.00 95.75 89 LYS A C 1
ATOM 764 O O . LYS A 1 89 ? -6.047 -8.468 1.225 1.00 95.75 89 LYS A O 1
ATOM 769 N N . THR A 1 90 ? -4.057 -9.507 1.233 1.00 95.00 90 THR A N 1
ATOM 770 C CA . THR A 1 90 ? -4.412 -10.458 2.286 1.00 95.00 90 THR A CA 1
ATOM 771 C C . THR A 1 90 ? -4.694 -9.741 3.615 1.00 95.00 90 THR A C 1
ATOM 773 O O . THR A 1 90 ? -5.666 -10.054 4.298 1.00 95.00 90 THR A O 1
ATOM 776 N N . LEU A 1 91 ? -3.903 -8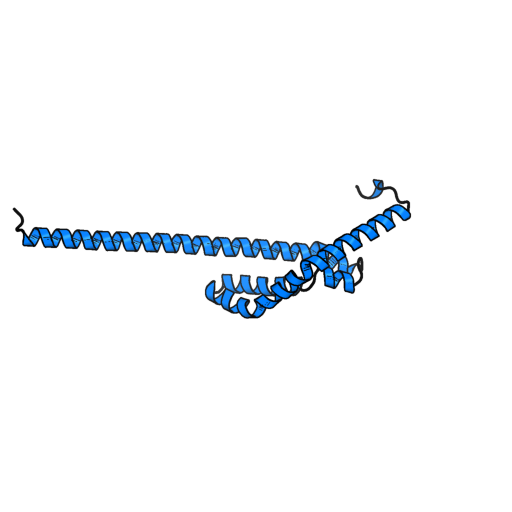.722 3.974 1.00 95.31 91 LEU A N 1
ATOM 777 C CA . LEU A 1 91 ? -4.163 -7.862 5.136 1.00 95.31 91 LEU A CA 1
ATOM 778 C C . LEU A 1 91 ? -5.546 -7.197 5.057 1.00 95.31 91 LEU A C 1
ATOM 780 O O . LEU A 1 91 ? -6.265 -7.188 6.057 1.00 95.31 91 LEU A O 1
ATOM 784 N N . GLN A 1 92 ? -5.926 -6.655 3.897 1.00 94.69 92 GLN A N 1
ATOM 785 C CA . GLN A 1 92 ? -7.242 -6.051 3.687 1.00 94.69 92 GLN A CA 1
ATOM 786 C C . GLN A 1 92 ? -8.364 -7.066 3.934 1.00 94.69 92 GLN A C 1
ATOM 788 O O . GLN A 1 92 ? -9.286 -6.766 4.691 1.00 94.69 92 GLN A O 1
ATOM 793 N N . GLU A 1 93 ? -8.249 -8.277 3.386 1.00 94.00 93 GLU A N 1
ATOM 794 C CA . GLU A 1 93 ? -9.207 -9.367 3.614 1.00 94.00 93 GLU A CA 1
ATOM 795 C C . GLU A 1 93 ? -9.321 -9.719 5.111 1.00 94.00 93 GLU A C 1
ATOM 797 O O . GLU A 1 93 ? -10.426 -9.842 5.649 1.00 94.00 93 GLU A O 1
ATOM 802 N N . TYR A 1 94 ? -8.196 -9.793 5.833 1.00 94.12 94 TYR A N 1
ATOM 803 C CA . TYR A 1 94 ? -8.203 -10.009 7.284 1.00 94.12 94 TYR A CA 1
ATOM 804 C C . TYR A 1 94 ? -8.842 -8.850 8.057 1.00 94.12 94 TYR A C 1
ATOM 806 O O . TYR A 1 94 ? -9.521 -9.098 9.057 1.00 94.12 94 TYR A O 1
ATOM 814 N N . MET A 1 95 ? -8.655 -7.600 7.628 1.00 92.50 95 MET A N 1
ATOM 815 C CA . MET A 1 95 ? -9.286 -6.440 8.266 1.00 92.50 95 MET A CA 1
ATOM 816 C C . MET A 1 95 ? -10.808 -6.415 8.081 1.00 92.50 95 MET A C 1
ATOM 818 O O . MET A 1 95 ? -11.499 -5.882 8.947 1.00 92.50 95 MET A O 1
ATOM 822 N N . GLU A 1 96 ? -11.336 -7.000 7.003 1.00 91.94 96 GLU A N 1
ATOM 823 C CA . GLU A 1 96 ? -12.784 -7.142 6.790 1.00 91.94 96 GLU A CA 1
ATOM 824 C C . GLU A 1 96 ? -13.397 -8.253 7.654 1.00 91.94 96 GLU A C 1
ATOM 826 O O . GLU A 1 96 ? -14.531 -8.129 8.120 1.00 91.94 96 GLU A O 1
ATOM 831 N N . GLN A 1 97 ? -12.656 -9.342 7.877 1.00 91.88 97 GLN A N 1
ATOM 832 C CA . GLN A 1 97 ? -13.163 -10.546 8.545 1.00 91.88 97 GLN A CA 1
ATOM 833 C C . GLN A 1 97 ? -12.886 -10.586 10.055 1.00 91.88 97 GLN A C 1
ATOM 835 O O . GLN A 1 97 ? -13.546 -11.326 10.787 1.00 91.88 97 GLN A O 1
ATOM 840 N N . THR A 1 98 ? -11.893 -9.835 10.538 1.00 92.50 98 THR A N 1
ATOM 841 C CA . THR A 1 98 ? -11.376 -9.949 11.911 1.00 92.50 98 THR A CA 1
ATOM 842 C C . THR A 1 98 ? -11.126 -8.586 12.562 1.00 92.50 98 THR A C 1
ATOM 844 O O . THR A 1 98 ? -11.479 -7.534 12.035 1.00 92.50 98 THR A O 1
ATOM 847 N N . THR A 1 99 ? -10.535 -8.581 13.761 1.00 91.75 99 THR A N 1
ATOM 848 C CA . THR A 1 99 ? -10.090 -7.331 14.392 1.00 91.75 99 THR A CA 1
ATOM 849 C C . THR A 1 99 ? -8.781 -6.841 13.771 1.00 91.75 99 THR A C 1
ATOM 851 O O . THR A 1 99 ? -7.911 -7.639 13.431 1.00 91.75 99 THR A O 1
ATOM 854 N N . ILE A 1 100 ? -8.570 -5.521 13.729 1.00 92.12 100 ILE A N 1
ATOM 855 C CA . ILE A 1 100 ? -7.302 -4.934 13.253 1.00 92.12 100 ILE A CA 1
ATOM 856 C C . ILE A 1 100 ? -6.084 -5.527 13.967 1.00 92.12 100 ILE A C 1
ATOM 858 O O . ILE A 1 100 ? -5.078 -5.802 13.329 1.00 92.12 100 ILE A O 1
ATOM 862 N N . GLY A 1 101 ? -6.169 -5.797 15.273 1.00 93.56 101 GLY A N 1
ATOM 863 C CA . GLY A 1 101 ? -5.056 -6.415 16.001 1.00 93.56 101 GLY A CA 1
ATOM 864 C C . GLY A 1 101 ? -4.647 -7.781 15.434 1.00 93.56 101 GLY A C 1
ATOM 865 O O . GLY A 1 101 ? -3.458 -8.063 15.319 1.00 93.56 101 GLY A O 1
ATOM 866 N N . GLN A 1 102 ? -5.616 -8.606 15.032 1.00 94.12 102 GLN A N 1
ATOM 867 C CA . GLN A 1 102 ? -5.356 -9.913 14.418 1.00 94.12 102 GLN A CA 1
ATOM 868 C C . GLN A 1 102 ? -4.816 -9.773 12.992 1.00 94.12 102 GLN A C 1
ATOM 870 O O . GLN A 1 102 ? -3.861 -10.462 12.639 1.00 94.12 102 GLN A O 1
ATOM 875 N N . ALA A 1 103 ? -5.361 -8.841 12.208 1.00 94.81 103 ALA A N 1
ATOM 876 C CA . ALA A 1 103 ? -4.879 -8.556 10.860 1.00 94.81 103 ALA A CA 1
ATOM 877 C C . ALA A 1 103 ? -3.404 -8.095 10.861 1.00 94.81 103 ALA A C 1
ATOM 879 O O . ALA A 1 103 ? -2.585 -8.593 10.091 1.00 94.81 103 ALA A O 1
ATOM 880 N N . PHE A 1 104 ? -3.017 -7.223 11.796 1.00 94.44 104 PHE A N 1
ATOM 881 C CA . PHE A 1 104 ? -1.621 -6.788 11.943 1.00 94.44 104 PHE A CA 1
ATOM 882 C C . PHE A 1 104 ? -0.709 -7.867 12.530 1.00 94.44 104 PHE A C 1
ATOM 884 O O . PHE A 1 104 ? 0.471 -7.925 12.187 1.00 94.44 104 PHE A O 1
ATOM 891 N N . HIS A 1 105 ? -1.235 -8.750 13.381 1.00 95.38 105 HIS A N 1
ATOM 892 C CA . HIS A 1 105 ? -0.486 -9.918 13.837 1.00 95.38 105 HIS A CA 1
ATOM 893 C C . HIS A 1 105 ? -0.140 -10.851 12.664 1.00 95.38 105 HIS A C 1
ATOM 895 O O . HIS A 1 105 ? 0.966 -11.386 12.619 1.00 95.38 105 HIS A O 1
ATOM 901 N N . TYR A 1 106 ? -1.049 -11.005 11.695 1.00 93.06 106 TYR A N 1
ATOM 902 C CA . TYR A 1 106 ? -0.770 -11.707 10.441 1.00 93.06 106 TYR A CA 1
ATOM 903 C C . TYR A 1 106 ? 0.283 -10.981 9.589 1.00 93.06 106 TYR A C 1
ATOM 905 O O . TYR A 1 106 ? 1.184 -11.631 9.069 1.00 93.06 106 TYR A O 1
ATOM 913 N N . LEU A 1 107 ? 0.217 -9.648 9.481 1.00 94.50 107 LEU A N 1
ATOM 914 C CA . LEU A 1 107 ? 1.176 -8.853 8.701 1.00 94.50 107 LEU A CA 1
ATOM 915 C C . LEU A 1 107 ? 2.604 -8.891 9.270 1.00 94.50 107 LEU A C 1
ATOM 917 O O . LEU A 1 107 ? 3.572 -8.842 8.512 1.00 94.50 107 LEU A O 1
ATOM 921 N N . GLY A 1 108 ? 2.743 -8.970 10.596 1.00 95.44 108 GLY A N 1
ATOM 922 C CA . GLY A 1 108 ? 4.012 -8.832 11.322 1.00 95.44 108 GLY A CA 1
ATOM 923 C C . GLY A 1 108 ? 5.201 -9.606 10.725 1.00 95.44 108 GLY A C 1
ATOM 924 O O . GLY A 1 108 ? 6.225 -8.983 10.433 1.00 95.44 108 GLY A O 1
ATOM 925 N N . PRO A 1 109 ? 5.090 -10.928 10.486 1.00 95.69 109 PRO A N 1
ATOM 926 C CA . PRO A 1 109 ? 6.148 -11.734 9.868 1.00 95.69 109 PRO A CA 1
ATOM 927 C C . PRO A 1 109 ? 6.609 -11.255 8.481 1.00 95.69 109 PRO A C 1
ATOM 929 O O . PRO A 1 109 ? 7.753 -11.501 8.097 1.00 95.69 109 PRO A O 1
ATOM 932 N N . PHE A 1 110 ? 5.752 -10.554 7.736 1.00 95.56 110 PHE A N 1
ATOM 933 C CA . PHE A 1 110 ? 6.009 -10.113 6.364 1.00 95.56 110 PHE A CA 1
ATOM 934 C C . PHE A 1 110 ? 6.594 -8.699 6.272 1.00 95.56 110 PHE A C 1
ATOM 936 O O . PHE A 1 110 ? 7.034 -8.290 5.198 1.00 95.56 110 PHE A O 1
ATOM 943 N N . LEU A 1 111 ? 6.688 -7.955 7.382 1.00 93.62 111 LEU A N 1
ATOM 944 C CA . LEU A 1 111 ? 7.189 -6.571 7.386 1.00 93.62 111 LEU A CA 1
ATOM 945 C C . LEU A 1 111 ? 8.609 -6.428 6.808 1.00 93.62 111 LEU A C 1
ATOM 947 O O . LEU A 1 111 ? 8.958 -5.380 6.264 1.00 93.62 111 LEU A O 1
ATOM 951 N N . LYS A 1 112 ? 9.420 -7.494 6.846 1.00 94.69 112 LYS A N 1
ATOM 952 C CA . LYS A 1 112 ? 10.762 -7.520 6.242 1.00 94.69 112 LYS A CA 1
ATOM 953 C C . LYS A 1 112 ? 10.744 -7.302 4.720 1.00 94.69 112 LYS A C 1
ATOM 955 O O . LYS A 1 112 ? 11.730 -6.800 4.178 1.00 94.69 112 LYS A O 1
ATOM 960 N N . LEU A 1 113 ? 9.642 -7.625 4.035 1.00 94.94 113 LEU A N 1
ATOM 961 C CA . LEU A 1 113 ? 9.474 -7.361 2.601 1.00 94.94 113 LEU A CA 1
ATOM 962 C C . LEU A 1 113 ? 9.609 -5.866 2.289 1.00 94.94 113 LEU A C 1
ATOM 964 O O . LEU A 1 113 ? 10.278 -5.499 1.325 1.00 94.94 113 LEU A O 1
ATOM 968 N N . TYR A 1 114 ? 9.056 -5.004 3.144 1.00 95.25 114 TYR A N 1
ATOM 969 C CA . TYR A 1 114 ? 9.124 -3.554 2.968 1.00 95.25 114 TYR A CA 1
ATOM 970 C C . TYR A 1 114 ? 10.533 -3.023 3.196 1.00 95.25 114 TYR A C 1
ATOM 972 O O . TYR A 1 114 ? 10.961 -2.123 2.483 1.00 95.25 114 TYR A O 1
ATOM 980 N N . SER A 1 115 ? 11.287 -3.599 4.139 1.00 95.00 115 SER A N 1
ATOM 981 C CA . SER A 1 115 ? 12.701 -3.250 4.314 1.00 95.00 115 SER A CA 1
ATOM 982 C C . SER A 1 115 ? 13.508 -3.582 3.061 1.00 95.00 115 SER A C 1
ATOM 984 O O . SER A 1 115 ? 14.306 -2.764 2.616 1.00 95.00 115 SER A O 1
ATOM 986 N N . SER A 1 116 ? 13.274 -4.754 2.462 1.00 93.00 116 SER A N 1
ATOM 987 C CA . SER A 1 116 ? 13.931 -5.143 1.208 1.00 93.00 116 SER A CA 1
ATOM 988 C C . SER A 1 116 ? 13.627 -4.158 0.078 1.00 93.00 116 SER A C 1
ATOM 990 O O . SER A 1 116 ? 14.540 -3.747 -0.634 1.00 93.00 116 SER A O 1
ATOM 992 N N . TYR A 1 117 ? 12.366 -3.745 -0.052 1.00 94.94 117 TYR A N 1
ATOM 993 C CA . TYR A 1 117 ? 11.940 -2.787 -1.068 1.00 94.94 117 TYR A CA 1
ATOM 994 C C . TYR A 1 117 ? 12.543 -1.394 -0.838 1.00 94.94 117 TYR A C 1
ATOM 996 O O . TYR A 1 117 ? 13.171 -0.825 -1.730 1.00 94.94 117 TYR A O 1
ATOM 1004 N N . ALA A 1 118 ? 12.412 -0.863 0.381 1.00 94.88 118 ALA A N 1
ATOM 1005 C CA . ALA A 1 118 ? 12.867 0.477 0.739 1.00 94.88 118 ALA A CA 1
ATOM 1006 C C . ALA A 1 118 ? 14.391 0.630 0.624 1.00 94.88 118 ALA A C 1
ATOM 1008 O O . ALA A 1 118 ? 14.869 1.652 0.138 1.00 94.88 118 ALA A O 1
ATOM 1009 N N . ASN A 1 119 ? 15.157 -0.399 0.998 1.00 94.88 119 ASN A N 1
ATOM 1010 C CA . ASN A 1 119 ? 16.618 -0.374 0.894 1.00 94.88 119 ASN A CA 1
ATOM 1011 C C . ASN A 1 119 ? 17.113 -0.260 -0.554 1.00 94.88 119 ASN A C 1
ATOM 1013 O O . ASN A 1 119 ? 18.213 0.228 -0.791 1.00 94.88 119 ASN A O 1
ATOM 1017 N N . ASN A 1 120 ? 16.316 -0.707 -1.526 1.00 92.88 120 ASN A N 1
ATOM 1018 C CA . ASN A 1 120 ? 16.658 -0.634 -2.941 1.00 92.88 120 ASN A CA 1
ATOM 1019 C C . ASN A 1 120 ? 16.145 0.658 -3.614 1.00 92.88 120 ASN A C 1
ATOM 1021 O O . ASN A 1 120 ? 16.376 0.860 -4.804 1.00 92.88 120 ASN A O 1
ATOM 1025 N N . HIS A 1 121 ? 15.481 1.558 -2.879 1.00 92.81 121 HIS A N 1
ATOM 1026 C CA . HIS A 1 121 ? 14.801 2.721 -3.456 1.00 92.81 121 HIS A CA 1
ATOM 1027 C C . HIS A 1 121 ? 15.736 3.666 -4.228 1.00 92.81 121 HIS A C 1
ATOM 1029 O O . HIS A 1 121 ? 15.444 4.015 -5.369 1.00 92.81 121 HIS A O 1
ATOM 1035 N N . GLU A 1 122 ? 16.890 4.032 -3.660 1.00 94.19 122 GLU A N 1
ATOM 1036 C CA . GLU A 1 122 ? 17.863 4.902 -4.344 1.00 94.19 122 GLU A CA 1
ATOM 1037 C C . GLU A 1 122 ? 18.404 4.259 -5.627 1.00 94.19 122 GLU A C 1
ATOM 1039 O O . GLU A 1 122 ? 18.557 4.918 -6.656 1.00 94.19 122 GLU A O 1
ATOM 1044 N N . THR A 1 123 ? 18.642 2.945 -5.592 1.00 93.88 123 THR A N 1
ATOM 1045 C CA . THR A 1 123 ? 19.137 2.197 -6.754 1.00 93.88 123 THR A CA 1
ATOM 1046 C C . THR A 1 123 ? 18.067 2.090 -7.840 1.00 93.88 123 THR A C 1
ATOM 1048 O O . THR A 1 123 ? 18.380 2.233 -9.023 1.00 93.88 123 THR A O 1
ATOM 1051 N N . ALA A 1 124 ? 16.804 1.887 -7.456 1.00 94.50 124 ALA A N 1
ATOM 1052 C CA . ALA A 1 124 ? 15.661 1.888 -8.363 1.00 94.50 124 ALA A CA 1
ATOM 1053 C C . ALA A 1 124 ? 15.499 3.246 -9.064 1.00 94.50 124 ALA A C 1
ATOM 1055 O O . ALA A 1 124 ? 15.342 3.292 -10.284 1.00 94.50 124 ALA A O 1
ATOM 1056 N N . LEU A 1 125 ? 15.608 4.349 -8.314 1.00 94.06 125 LEU A N 1
ATOM 1057 C CA . LEU A 1 125 ? 15.549 5.707 -8.863 1.00 94.06 125 LEU A CA 1
ATOM 1058 C C . LEU A 1 125 ? 16.692 5.983 -9.842 1.00 94.06 125 LEU A C 1
ATOM 1060 O O . LEU A 1 125 ? 16.450 6.498 -10.932 1.00 94.06 125 LEU A O 1
ATOM 1064 N N . ALA A 1 126 ? 17.922 5.601 -9.497 1.00 93.88 126 ALA A N 1
ATOM 1065 C CA . ALA A 1 126 ? 19.062 5.755 -10.397 1.00 93.88 126 ALA A CA 1
ATOM 1066 C C . ALA A 1 126 ? 18.885 4.935 -11.688 1.00 93.88 126 ALA A C 1
ATOM 1068 O O . ALA A 1 126 ? 19.149 5.432 -12.782 1.00 93.88 126 ALA A O 1
ATOM 1069 N N . ALA A 1 127 ? 18.396 3.695 -11.580 1.00 91.62 127 ALA A N 1
ATOM 1070 C CA . ALA A 1 127 ? 18.119 2.845 -12.735 1.00 91.62 127 ALA A CA 1
ATOM 1071 C C . ALA A 1 127 ? 17.030 3.442 -13.645 1.00 91.62 127 ALA A C 1
ATOM 1073 O O . ALA A 1 127 ? 17.191 3.438 -14.867 1.00 91.62 127 ALA A O 1
ATOM 1074 N N . LEU A 1 128 ? 15.965 3.999 -13.058 1.00 91.12 128 LEU A N 1
ATOM 1075 C CA . LEU A 1 128 ? 14.923 4.726 -13.785 1.00 91.12 128 LEU A CA 1
ATOM 1076 C C . LEU A 1 128 ? 15.498 5.931 -14.531 1.00 91.12 128 LEU A C 1
ATOM 1078 O O . LEU A 1 128 ? 15.292 6.044 -15.739 1.00 91.12 128 LEU A O 1
ATOM 1082 N N . GLN A 1 129 ? 16.262 6.781 -13.845 1.00 90.88 129 GLN A N 1
ATOM 1083 C CA . GLN A 1 129 ? 16.852 7.987 -14.428 1.00 90.88 129 GLN A CA 1
ATOM 1084 C C . GLN A 1 129 ? 17.737 7.655 -15.638 1.00 90.88 129 GLN A C 1
ATOM 1086 O O . GLN A 1 129 ? 17.551 8.213 -16.719 1.00 90.88 129 GLN A O 1
ATOM 1091 N N . ILE A 1 130 ? 18.633 6.675 -15.488 1.00 88.31 130 ILE A N 1
ATOM 1092 C CA . ILE A 1 130 ? 19.508 6.219 -16.575 1.00 88.31 130 ILE A CA 1
ATOM 1093 C C . ILE A 1 130 ? 18.679 5.664 -17.739 1.00 88.31 130 ILE A C 1
ATOM 1095 O O . ILE A 1 130 ? 18.960 5.969 -18.896 1.00 88.31 130 ILE A O 1
ATOM 1099 N N . SER A 1 131 ? 17.646 4.862 -17.456 1.00 83.69 131 SER A N 1
ATOM 1100 C CA . SER A 1 131 ? 16.798 4.291 -18.509 1.00 83.69 131 SER A CA 1
ATOM 1101 C C . SER A 1 131 ? 16.082 5.372 -19.328 1.00 83.69 131 SER A C 1
ATOM 1103 O O . SER A 1 131 ? 16.013 5.266 -20.552 1.00 83.69 131 SER A O 1
ATOM 1105 N N . MET A 1 132 ? 15.631 6.450 -18.680 1.00 84.00 132 MET A N 1
ATOM 1106 C CA . MET A 1 132 ? 14.999 7.587 -19.350 1.00 84.00 132 MET A CA 1
ATOM 1107 C C . MET A 1 132 ? 15.997 8.377 -20.202 1.00 84.00 132 MET A C 1
ATOM 1109 O O . MET A 1 132 ? 15.697 8.701 -21.350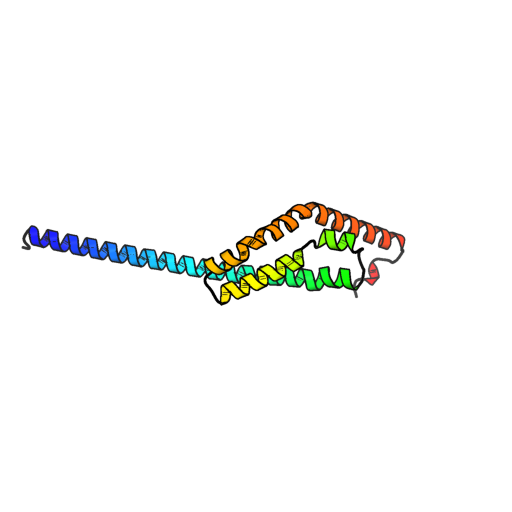 1.00 84.00 132 MET A O 1
ATOM 1113 N N . GLU A 1 133 ? 17.196 8.650 -19.683 1.00 83.94 133 GLU A N 1
ATOM 1114 C CA . GLU A 1 133 ? 18.250 9.359 -20.422 1.00 83.94 133 GLU A CA 1
ATOM 1115 C C . GLU A 1 133 ? 18.669 8.601 -21.684 1.00 83.94 133 GLU A C 1
ATOM 1117 O O . GLU A 1 133 ? 18.779 9.186 -22.762 1.00 83.94 133 GLU A O 1
ATOM 1122 N N . VAL A 1 134 ? 18.834 7.282 -21.578 1.00 78.31 134 VAL A N 1
ATOM 1123 C CA . VAL A 1 134 ? 19.177 6.425 -22.714 1.00 78.31 134 VAL A CA 1
ATOM 1124 C C . VAL A 1 134 ? 18.087 6.482 -23.787 1.00 78.31 134 VAL A C 1
ATOM 1126 O O . VAL A 1 134 ? 18.404 6.689 -24.959 1.00 78.31 134 VAL A O 1
ATOM 1129 N N . ILE A 1 135 ? 16.809 6.375 -23.408 1.00 75.38 135 ILE A N 1
ATOM 1130 C CA . ILE A 1 135 ? 15.682 6.487 -24.349 1.00 75.38 135 ILE A CA 1
ATOM 1131 C C . ILE A 1 135 ? 15.676 7.857 -25.042 1.00 75.38 135 ILE A C 1
ATOM 1133 O O . ILE A 1 135 ? 15.527 7.915 -26.265 1.00 75.38 135 ILE A O 1
ATOM 1137 N N . HIS A 1 136 ? 15.906 8.948 -24.306 1.00 76.88 136 HIS A N 1
ATOM 1138 C CA . HIS A 1 136 ? 15.998 10.291 -24.884 1.00 76.88 136 HIS A CA 1
ATOM 1139 C C . HIS A 1 136 ? 17.137 10.418 -25.904 1.00 76.88 136 HIS A C 1
ATOM 1141 O O . HIS A 1 136 ? 16.939 10.997 -26.974 1.00 76.88 136 HIS A O 1
ATOM 1147 N N . LEU A 1 137 ? 18.311 9.846 -25.623 1.00 74.31 137 LEU A N 1
ATOM 1148 C CA . LEU A 1 137 ? 19.442 9.854 -26.555 1.00 74.31 137 LEU A CA 1
ATOM 1149 C C . LEU A 1 137 ? 19.161 9.023 -27.814 1.00 74.31 137 LEU A C 1
ATOM 1151 O O . LEU A 1 137 ? 19.512 9.445 -28.918 1.00 74.31 137 LEU A O 1
ATOM 1155 N N . TYR A 1 138 ? 18.492 7.875 -27.678 1.00 70.19 138 TYR A N 1
ATOM 1156 C CA . TYR A 1 138 ? 18.060 7.079 -28.829 1.00 70.19 138 TYR A CA 1
ATOM 1157 C C . TYR A 1 138 ? 17.042 7.830 -29.692 1.00 70.19 138 TYR A C 1
ATOM 1159 O O . TYR A 1 138 ? 17.163 7.814 -30.916 1.00 70.19 138 TYR A O 1
ATOM 1167 N N . GLN A 1 139 ? 16.078 8.527 -29.087 1.00 66.31 139 GLN A N 1
ATOM 1168 C CA . GLN A 1 139 ? 15.091 9.336 -29.811 1.00 66.31 139 GLN A CA 1
ATOM 1169 C C . GLN A 1 139 ? 15.730 10.550 -30.507 1.00 66.31 139 GLN A C 1
ATOM 1171 O O . GLN A 1 139 ? 15.393 10.847 -31.650 1.00 66.31 139 GLN A O 1
ATOM 1176 N N . ALA A 1 140 ? 16.708 11.204 -29.874 1.00 65.81 140 ALA A N 1
ATOM 1177 C CA . ALA A 1 140 ? 17.440 12.324 -30.467 1.00 65.81 140 ALA A CA 1
ATOM 1178 C C . ALA A 1 140 ? 18.315 11.901 -31.663 1.00 65.81 140 ALA A C 1
ATOM 1180 O O . ALA A 1 140 ? 18.382 12.614 -32.663 1.00 65.81 140 ALA A O 1
ATOM 1181 N N . ASN A 1 141 ? 18.949 10.724 -31.593 1.00 59.62 141 ASN A N 1
ATOM 1182 C CA . ASN A 1 141 ? 19.833 10.218 -32.650 1.00 59.62 141 ASN A CA 1
ATOM 1183 C C . ASN A 1 141 ? 19.107 9.464 -33.778 1.00 59.62 141 ASN A C 1
ATOM 1185 O O . ASN A 1 141 ? 19.694 9.251 -34.836 1.00 59.62 141 ASN A O 1
ATOM 1189 N N . SER A 1 142 ? 17.847 9.061 -33.586 1.00 60.56 142 SER A N 1
ATOM 1190 C CA . SER A 1 142 ? 17.043 8.380 -34.617 1.00 60.56 142 SER A CA 1
ATOM 1191 C C . SER A 1 142 ? 16.331 9.338 -35.582 1.00 60.56 142 SER A C 1
ATOM 1193 O O . SER A 1 142 ? 15.687 8.882 -36.524 1.00 60.56 142 SER A O 1
ATOM 1195 N N . GLY A 1 143 ? 16.480 10.657 -35.403 1.00 58.06 143 GLY A N 1
ATOM 1196 C CA . GLY A 1 143 ? 16.043 11.668 -36.372 1.00 58.06 143 GLY A CA 1
ATOM 1197 C C . GLY A 1 143 ? 14.527 11.793 -36.549 1.00 58.06 143 GLY A C 1
ATOM 1198 O O . GLY A 1 143 ? 14.091 12.412 -37.516 1.00 58.06 143 GLY A O 1
ATOM 1199 N N . VAL A 1 144 ? 13.718 11.221 -35.650 1.00 58.22 144 VAL A N 1
ATOM 1200 C CA . VAL A 1 144 ? 12.253 11.308 -35.715 1.00 58.22 144 VAL A CA 1
ATOM 1201 C C . VAL A 1 144 ? 11.798 12.564 -34.957 1.00 58.22 144 VAL A C 1
ATOM 1203 O O . VAL A 1 144 ? 11.982 12.628 -33.740 1.00 58.22 144 VAL A O 1
ATOM 1206 N N . PRO A 1 145 ? 11.229 13.585 -35.628 1.00 50.75 145 PRO A N 1
ATOM 1207 C CA . PRO A 1 145 ? 10.796 14.809 -34.964 1.00 50.75 145 PRO A CA 1
ATOM 1208 C C . PRO A 1 145 ? 9.660 14.533 -33.974 1.00 50.75 145 PRO A C 1
ATOM 1210 O O . PRO A 1 145 ? 8.760 13.737 -34.241 1.00 50.75 145 PRO A O 1
ATOM 1213 N N . TYR A 1 146 ? 9.675 15.257 -32.860 1.00 53.72 146 TYR A N 1
ATOM 1214 C CA . TYR A 1 146 ? 8.768 15.183 -31.701 1.00 53.72 146 TYR A CA 1
ATOM 1215 C C . TYR A 1 146 ? 7.266 15.372 -32.018 1.00 53.72 146 TYR A C 1
ATOM 1217 O O . TYR A 1 146 ? 6.427 15.238 -31.131 1.00 53.72 146 TYR A O 1
ATOM 1225 N N . GLU A 1 147 ? 6.904 15.665 -33.268 1.00 52.53 147 GLU A N 1
ATOM 1226 C CA . GLU A 1 147 ? 5.537 16.002 -33.686 1.00 52.53 147 GLU A CA 1
ATOM 1227 C C . GLU A 1 147 ? 4.605 14.789 -33.871 1.00 52.53 147 GLU A C 1
ATOM 1229 O O . GLU A 1 147 ? 3.391 14.960 -33.951 1.00 52.53 147 GLU A O 1
ATOM 1234 N N . TRP A 1 148 ? 5.123 13.555 -33.887 1.00 46.69 148 TRP A N 1
ATOM 1235 C CA . TRP A 1 148 ? 4.313 12.354 -34.163 1.00 46.69 148 TRP A CA 1
ATOM 1236 C C . TRP A 1 148 ? 3.714 11.664 -32.923 1.00 46.69 148 TRP A C 1
ATOM 1238 O O . TRP A 1 148 ? 2.952 10.716 -33.080 1.00 46.69 148 TRP A O 1
ATOM 1248 N N . ILE A 1 149 ? 4.019 12.120 -31.699 1.00 49.91 149 ILE A N 1
ATOM 1249 C CA . ILE A 1 149 ? 3.570 11.470 -30.444 1.00 49.91 149 ILE A CA 1
ATOM 1250 C C . ILE A 1 149 ? 2.335 12.166 -29.816 1.00 49.91 149 ILE A C 1
ATOM 1252 O O . ILE A 1 149 ? 1.856 11.764 -28.762 1.00 49.91 149 ILE A O 1
ATOM 1256 N N . GLN A 1 150 ? 1.746 13.175 -30.473 1.00 39.28 150 GLN A N 1
ATOM 1257 C CA . GLN A 1 150 ? 0.510 13.833 -30.001 1.00 39.28 150 GLN A CA 1
ATOM 1258 C C . GLN A 1 150 ? -0.702 13.674 -30.936 1.00 39.28 150 GLN A C 1
ATOM 1260 O O . GLN A 1 150 ? -1.412 14.644 -31.211 1.00 39.28 150 GLN A O 1
ATOM 1265 N N . ARG A 1 151 ? -0.990 12.453 -31.398 1.00 36.69 151 ARG A N 1
ATOM 1266 C CA . ARG A 1 151 ? -2.313 12.104 -31.939 1.00 36.69 151 ARG A CA 1
ATOM 1267 C C . ARG A 1 151 ? -2.825 10.784 -31.396 1.00 36.69 151 ARG A C 1
ATOM 1269 O O . ARG A 1 151 ? -2.010 9.845 -31.303 1.00 36.69 151 ARG A O 1
#

Secondary structure (DSSP, 8-state):
---HHHHHHHHHHHHHHHHHHHHHHHHHHHHHHHHHHHHHHHHHHHHHHHHHHHHIIIIIHHHHHTT-S-HHHHHHHHTTHHHHHHHHHHHHHHHHHS-HHHHHHHHGGGTHHHHHHHHTHHHHHHHHHHHHHHHHHHHHHTT--GGGG--

Foldseek 3Di:
DDDPVRVVVVVVVVVVVVVVVVVVVVVVVVVVVVVVVLVVVLVVLVVVLVVLVCCCPPPLVVCVVVVVDDPVLSCLQCPCSVVVSVLSVQLSVCSVVHPNVVSVVSCVVVVVSVVRVVVSNVVNVVSVVVSVVVVVVVVVVVPDDPPPPPD

Organism: Mytilus galloprovincialis (NCBI:txid29158)

pLDDT: mean 88.04, std 12.61, range [36.69, 97.75]

Sequence (151 aa):
MLTTRSRFKVLNEIAQQNKEQIDTVTEEKREKRRKKVIRELFETEKTYLNHLELVNKYFDFPLRFNCLIPDNIHSKIFGNIEQIWEVNKTLQEYMEQTTIGQAFHYLGPFLKLYSSYANNHETALAALQISMEVIHLYQANSGVPYEWIQR